Protein AF-A0A0Q8DXQ4-F1 (afdb_monomer)

Solvent-accessible surface area (backbone atoms only — not comparable to full-atom values): 4849 Å² total; per-residue (Å²): 133,63,78,89,76,63,84,53,90,90,59,75,83,81,50,74,66,56,56,68,76,60,60,72,80,81,72,76,76,81,81,90,75,92,78,91,71,60,66,70,63,52,50,59,40,47,72,71,42,83,61,30,70,56,53,53,51,51,52,53,49,50,54,50,53,60,60,53,61,76,72,107

Secondary structure (DSSP, 8-state):
--GGG---TTSPPPPHHHHHHTPPP--PPPP-------HHHHHHHHHT-TTHHHHHHHHHHHHHHHHHHTT-

Structure (mmCIF, N/CA/C/O backbone):
data_AF-A0A0Q8DXQ4-F1
#
_entry.id   AF-A0A0Q8DXQ4-F1
#
loop_
_atom_site.group_PDB
_atom_site.id
_atom_site.type_symbol
_atom_site.label_atom_id
_atom_site.label_alt_id
_atom_site.label_comp_id
_atom_site.label_asym_id
_atom_site.label_entity_id
_atom_site.label_seq_id
_atom_site.pdbx_PDB_ins_code
_atom_site.Cartn_x
_atom_site.Cartn_y
_atom_site.Cartn_z
_atom_site.occupancy
_atom_site.B_iso_or_equiv
_atom_site.auth_seq_id
_atom_site.auth_comp_id
_atom_site.auth_asym_id
_atom_site.auth_atom_id
_atom_site.pdbx_PDB_model_num
ATOM 1 N N . MET A 1 1 ? 12.737 -33.367 -18.631 1.00 74.44 1 MET A N 1
ATOM 2 C CA . MET A 1 1 ? 13.000 -32.970 -20.028 1.00 74.44 1 MET A CA 1
ATOM 3 C C . MET A 1 1 ? 14.223 -32.084 -19.997 1.00 74.44 1 MET A C 1
ATOM 5 O O . MET A 1 1 ? 14.303 -31.295 -19.062 1.00 74.44 1 MET A O 1
ATOM 9 N N . PRO A 1 2 ? 15.191 -32.291 -20.891 1.00 90.81 2 PRO A N 1
ATOM 10 C CA . PRO A 1 2 ? 16.371 -31.446 -20.957 1.00 90.81 2 PRO A CA 1
ATOM 11 C C . PRO A 1 2 ? 16.032 -30.159 -21.736 1.00 90.81 2 PRO A C 1
ATOM 13 O O . PRO A 1 2 ? 15.104 -30.169 -22.550 1.00 90.81 2 PRO A O 1
ATOM 16 N N . ASP A 1 3 ? 16.722 -29.055 -21.451 1.00 83.62 3 ASP A N 1
ATOM 17 C CA . ASP A 1 3 ? 16.394 -27.728 -21.998 1.00 83.62 3 ASP A CA 1
ATOM 18 C C . ASP A 1 3 ? 16.453 -27.700 -23.535 1.00 83.62 3 ASP A C 1
ATOM 20 O O . ASP A 1 3 ? 15.707 -26.965 -24.178 1.00 83.62 3 ASP A O 1
ATOM 24 N N . GLU A 1 4 ? 17.266 -28.566 -24.148 1.00 88.69 4 GLU A N 1
ATOM 25 C CA . GLU A 1 4 ? 17.392 -28.681 -25.606 1.00 88.69 4 GLU A CA 1
ATOM 26 C C . GLU A 1 4 ? 16.130 -29.240 -26.284 1.00 88.69 4 GLU A C 1
ATOM 28 O O . GLU A 1 4 ? 16.002 -29.168 -27.504 1.00 88.69 4 GLU A O 1
ATOM 33 N N . ALA A 1 5 ? 15.200 -29.807 -25.511 1.00 92.44 5 ALA A N 1
ATOM 34 C CA . ALA A 1 5 ? 13.922 -30.307 -26.010 1.00 92.44 5 ALA A CA 1
ATOM 35 C C . ALA A 1 5 ? 12.800 -29.249 -25.987 1.00 92.44 5 ALA A C 1
ATOM 37 O O . ALA A 1 5 ? 11.659 -29.582 -26.311 1.00 92.44 5 ALA A O 1
ATOM 38 N N . ILE A 1 6 ? 13.087 -28.006 -25.577 1.00 90.31 6 ILE A N 1
ATOM 39 C CA . ILE A 1 6 ? 12.107 -26.914 -25.549 1.00 90.31 6 ILE A CA 1
ATOM 40 C C . ILE A 1 6 ? 12.008 -26.283 -26.947 1.00 90.31 6 ILE A C 1
ATOM 42 O O . ILE A 1 6 ? 12.993 -25.780 -27.485 1.00 90.31 6 ILE A O 1
ATOM 46 N N . ASP A 1 7 ? 10.809 -26.306 -27.530 1.00 89.56 7 ASP A N 1
ATOM 47 C CA . ASP A 1 7 ? 10.494 -25.604 -28.778 1.00 89.56 7 ASP A CA 1
ATOM 48 C C . ASP A 1 7 ? 10.150 -24.136 -28.482 1.00 89.56 7 ASP A C 1
ATOM 50 O O . ASP A 1 7 ? 9.308 -23.853 -27.634 1.00 89.56 7 ASP A O 1
ATOM 54 N N . TYR A 1 8 ? 10.814 -23.215 -29.181 1.00 88.81 8 TYR A N 1
ATOM 55 C CA . TYR A 1 8 ? 10.628 -21.763 -29.064 1.00 88.81 8 TYR A CA 1
ATOM 56 C C . TYR A 1 8 ? 10.066 -21.138 -30.352 1.00 88.81 8 TYR A C 1
ATOM 58 O O . TYR A 1 8 ? 10.122 -19.920 -30.528 1.00 88.81 8 TYR A O 1
ATOM 66 N N . SER A 1 9 ? 9.579 -21.949 -31.297 1.00 88.81 9 SER A N 1
ATOM 67 C CA . SER A 1 9 ? 9.115 -21.485 -32.611 1.00 88.81 9 SER A CA 1
ATOM 68 C C . SER A 1 9 ? 7.951 -20.482 -32.549 1.00 88.81 9 SER A C 1
ATOM 70 O O . SER A 1 9 ? 7.803 -19.658 -33.454 1.00 88.81 9 SER A O 1
ATOM 72 N N . ASP A 1 10 ? 7.166 -20.502 -31.474 1.00 91.38 10 ASP A N 1
ATOM 73 C CA . ASP A 1 10 ? 6.032 -19.616 -31.204 1.00 91.38 10 ASP A CA 1
ATOM 74 C C . ASP A 1 10 ? 6.397 -18.356 -30.395 1.00 91.38 10 ASP A C 1
ATOM 76 O O . ASP A 1 10 ? 5.617 -17.400 -30.355 1.00 91.38 10 ASP A O 1
ATOM 80 N N . ILE A 1 11 ? 7.583 -18.316 -29.780 1.00 90.00 11 ILE A N 1
ATOM 81 C CA . ILE A 1 11 ? 8.028 -17.223 -28.906 1.00 90.00 11 ILE A CA 1
ATOM 82 C C . ILE A 1 11 ? 9.375 -16.690 -29.417 1.00 90.00 11 ILE A C 1
ATOM 84 O O . ILE A 1 11 ? 10.441 -17.094 -28.942 1.00 90.00 11 ILE A O 1
ATOM 88 N N . PRO A 1 12 ? 9.364 -15.754 -30.386 1.00 83.81 12 PRO A N 1
ATOM 89 C CA . PRO A 1 12 ? 10.593 -15.187 -30.918 1.00 83.81 12 PRO A CA 1
ATOM 90 C C . PRO A 1 12 ? 11.372 -14.440 -29.829 1.00 83.81 12 PRO A C 1
ATOM 92 O O . PRO A 1 12 ? 10.803 -13.751 -28.978 1.00 83.81 12 PRO A O 1
ATOM 95 N N . ALA A 1 13 ? 12.700 -14.536 -29.886 1.00 85.44 13 ALA A N 1
ATOM 96 C CA . ALA A 1 13 ? 13.571 -13.859 -28.937 1.00 85.44 13 ALA A CA 1
ATOM 97 C C . ALA A 1 13 ? 13.389 -12.333 -29.010 1.00 85.44 13 ALA A C 1
ATOM 99 O O . ALA A 1 13 ? 13.469 -11.718 -30.078 1.00 85.44 13 ALA A O 1
ATOM 100 N N . LEU A 1 14 ? 13.175 -11.709 -27.852 1.00 88.88 14 LEU A N 1
ATOM 101 C CA . LEU A 1 14 ? 13.046 -10.259 -27.749 1.00 88.88 14 LEU A CA 1
ATOM 102 C C . LEU A 1 14 ? 14.392 -9.585 -28.027 1.00 88.88 14 LEU A C 1
ATOM 104 O O . LEU A 1 14 ? 15.423 -9.953 -27.461 1.00 88.88 14 LEU A O 1
ATOM 108 N N . SER A 1 15 ? 14.381 -8.570 -28.892 1.00 89.06 15 SER A N 1
ATOM 109 C CA . SER A 1 15 ? 15.602 -7.866 -29.283 1.00 89.06 15 SER A CA 1
ATOM 110 C C . SER A 1 15 ? 16.171 -7.021 -28.132 1.00 89.06 15 SER A C 1
ATOM 112 O O . SER A 1 15 ? 15.425 -6.550 -27.267 1.00 89.06 15 SER A O 1
ATOM 114 N N . PRO A 1 16 ? 17.483 -6.722 -28.131 1.00 85.88 16 PRO A N 1
ATOM 115 C CA . PRO A 1 16 ? 18.058 -5.769 -2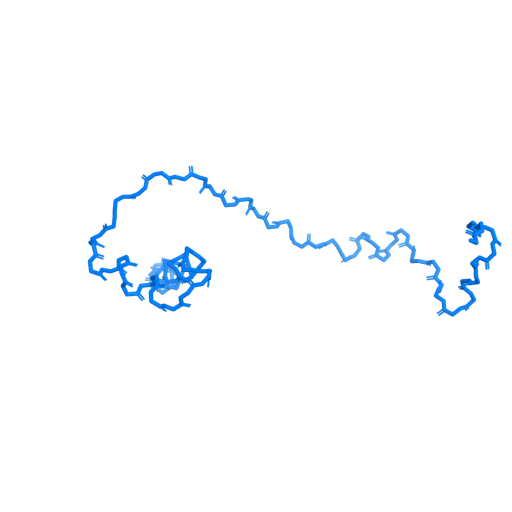7.179 1.00 85.88 16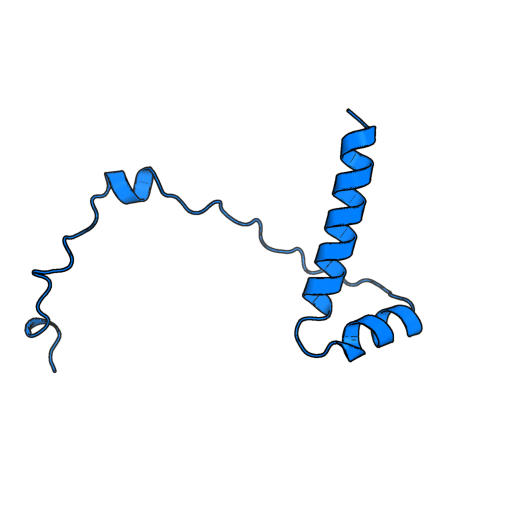 PRO A CA 1
ATOM 116 C C . PRO A 1 16 ? 17.364 -4.396 -27.214 1.00 85.88 16 PRO A C 1
ATOM 118 O O . PRO A 1 16 ? 17.206 -3.748 -26.180 1.00 85.88 16 PRO A O 1
ATOM 121 N N . ALA A 1 17 ? 16.899 -3.972 -28.395 1.00 87.44 17 ALA A N 1
ATOM 122 C CA . ALA A 1 17 ? 16.154 -2.729 -28.577 1.00 87.44 17 ALA A CA 1
ATOM 123 C C . ALA A 1 17 ? 14.781 -2.758 -27.884 1.00 87.44 17 ALA A C 1
ATOM 125 O O . ALA A 1 17 ? 14.383 -1.757 -27.290 1.00 87.44 17 ALA A O 1
ATOM 126 N N . PHE A 1 18 ? 14.087 -3.903 -27.894 1.00 87.25 18 PHE A N 1
ATOM 127 C CA . PHE A 1 18 ? 12.832 -4.082 -27.161 1.00 87.25 18 PHE A CA 1
ATOM 128 C C . PHE A 1 18 ? 13.032 -3.834 -25.660 1.00 87.25 18 PHE A C 1
ATOM 130 O O . PHE A 1 18 ? 12.312 -3.030 -25.068 1.00 87.25 18 PHE A O 1
ATOM 137 N N . TRP A 1 19 ? 14.059 -4.445 -25.064 1.00 83.50 19 TRP A N 1
ATOM 138 C CA . TRP A 1 19 ? 14.381 -4.271 -23.644 1.00 83.50 19 TRP A CA 1
ATOM 139 C C . TRP A 1 19 ? 14.853 -2.856 -23.296 1.00 83.50 19 TRP A C 1
ATOM 141 O O . TRP A 1 19 ? 14.554 -2.352 -22.214 1.00 83.50 19 TRP A O 1
ATOM 151 N N . ALA A 1 20 ? 15.573 -2.195 -24.206 1.00 82.19 20 ALA A N 1
ATOM 152 C CA . ALA A 1 20 ? 15.990 -0.808 -24.025 1.00 82.19 20 ALA A CA 1
ATOM 153 C C . ALA A 1 20 ? 14.793 0.158 -24.008 1.00 82.19 20 ALA A C 1
ATOM 155 O O . ALA A 1 20 ? 14.767 1.074 -23.187 1.00 82.19 20 ALA A O 1
ATOM 156 N N . ALA A 1 21 ? 13.799 -0.073 -24.872 1.00 83.94 21 ALA A N 1
ATOM 157 C CA . ALA A 1 21 ? 12.590 0.743 -24.961 1.00 83.94 21 ALA A CA 1
ATOM 158 C C . ALA A 1 21 ? 11.589 0.4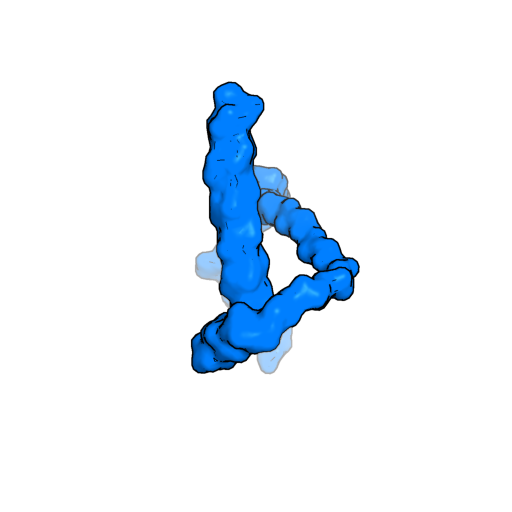83 -23.819 1.00 83.94 21 ALA A C 1
ATOM 160 O O . ALA A 1 21 ? 10.843 1.383 -23.447 1.00 83.94 21 ALA A O 1
ATOM 161 N N . HIS A 1 22 ? 11.591 -0.720 -23.237 1.00 82.50 22 HIS A N 1
ATOM 162 C CA . HIS A 1 22 ? 10.609 -1.149 -22.233 1.00 82.50 22 HIS A CA 1
ATOM 163 C C . HIS A 1 22 ? 11.235 -1.373 -20.859 1.00 82.50 22 HIS A C 1
ATOM 165 O O . HIS A 1 22 ? 10.892 -2.326 -20.155 1.00 82.50 22 HIS A O 1
ATOM 171 N N . ARG A 1 23 ? 12.154 -0.492 -20.444 1.00 73.12 23 ARG A N 1
ATOM 172 C CA . ARG A 1 23 ? 12.665 -0.548 -19.074 1.00 73.12 23 ARG A CA 1
ATOM 173 C C . ARG A 1 23 ? 11.504 -0.326 -18.104 1.00 73.12 23 ARG A C 1
ATOM 175 O O . ARG A 1 23 ? 10.900 0.748 -18.150 1.00 73.12 23 ARG A O 1
ATOM 182 N N . PRO A 1 24 ? 11.196 -1.288 -17.215 1.00 71.12 24 PRO A N 1
ATOM 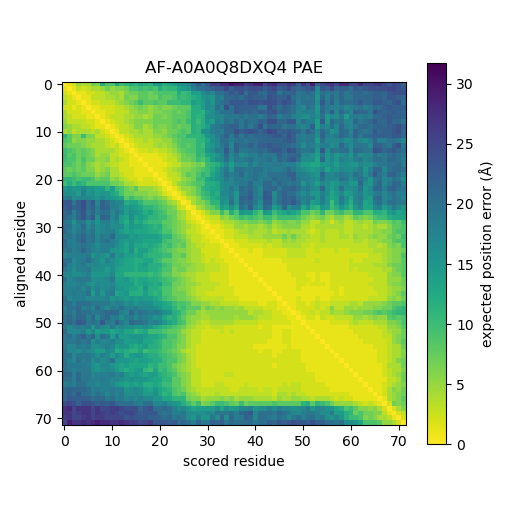183 C CA . PRO A 1 24 ? 10.223 -1.038 -16.169 1.00 71.12 24 PRO A CA 1
ATOM 184 C C . PRO A 1 24 ? 10.697 0.184 -15.387 1.00 71.12 24 PRO A C 1
ATOM 186 O O . PRO A 1 24 ? 11.882 0.288 -15.050 1.00 71.12 24 PRO A O 1
ATOM 189 N N . ALA A 1 25 ? 9.785 1.128 -15.143 1.00 71.94 25 ALA A N 1
ATOM 190 C CA . ALA A 1 25 ? 10.074 2.252 -14.271 1.00 71.94 25 ALA A CA 1
ATOM 191 C C . ALA A 1 25 ? 10.647 1.676 -12.975 1.00 71.94 25 ALA A C 1
ATOM 193 O O . ALA A 1 25 ? 10.019 0.826 -12.337 1.00 71.94 25 ALA A O 1
ATOM 194 N N . ARG A 1 26 ? 11.875 2.073 -12.631 1.00 60.94 26 ARG A N 1
ATOM 195 C CA . ARG A 1 26 ? 12.504 1.620 -11.397 1.00 60.94 26 ARG A CA 1
ATOM 196 C C . ARG A 1 26 ? 11.647 2.169 -10.266 1.00 60.94 26 ARG A C 1
ATOM 198 O O . ARG A 1 26 ? 11.683 3.363 -9.991 1.00 60.94 26 ARG A O 1
ATOM 205 N N . ALA A 1 27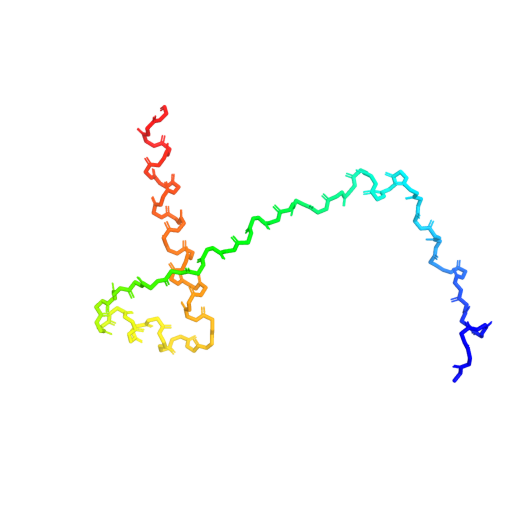 ? 10.822 1.314 -9.669 1.00 69.62 27 ALA A N 1
ATOM 206 C CA . ALA A 1 27 ? 10.121 1.677 -8.457 1.00 69.62 27 ALA A CA 1
ATOM 207 C C . ALA A 1 27 ? 11.203 1.939 -7.412 1.00 69.62 27 ALA A C 1
ATOM 209 O O . ALA A 1 27 ? 11.963 1.031 -7.065 1.00 69.62 27 ALA A O 1
ATOM 210 N N . GLU A 1 28 ? 11.320 3.189 -6.971 1.00 77.19 28 GLU A N 1
ATOM 211 C CA . GLU A 1 28 ? 12.162 3.511 -5.827 1.00 77.19 28 GLU A CA 1
ATOM 212 C C . GLU A 1 28 ? 11.742 2.598 -4.664 1.00 77.19 28 GLU A C 1
ATOM 214 O O . GLU A 1 28 ? 10.537 2.464 -4.394 1.00 77.19 28 GLU A O 1
ATOM 219 N N . PRO A 1 29 ? 12.693 1.903 -4.015 1.00 81.25 29 PRO A N 1
ATOM 220 C CA . PRO A 1 29 ? 12.360 1.001 -2.930 1.00 81.25 29 PRO A CA 1
ATOM 221 C C . PRO A 1 29 ? 11.673 1.783 -1.809 1.00 81.25 29 PRO A C 1
ATOM 223 O O . PRO A 1 29 ? 12.042 2.916 -1.492 1.00 81.25 29 PRO A O 1
ATOM 226 N N . LYS A 1 30 ? 10.658 1.172 -1.191 1.00 86.38 30 LYS A N 1
ATOM 227 C CA . LYS A 1 30 ? 9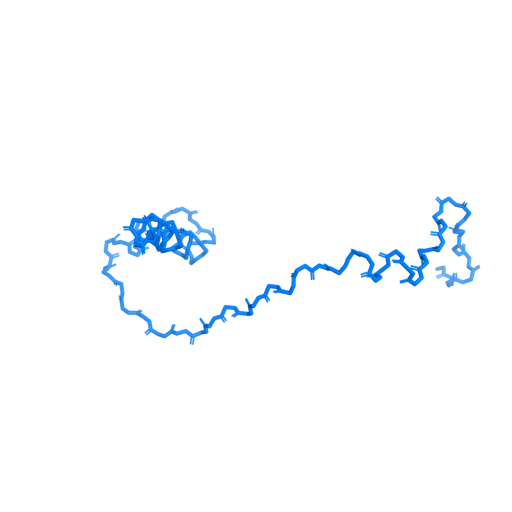.992 1.770 -0.030 1.00 86.38 30 LYS A CA 1
ATOM 228 C C . LYS A 1 30 ? 11.021 1.955 1.086 1.00 86.38 30 LYS A C 1
ATOM 230 O O . LYS A 1 30 ? 11.737 1.015 1.425 1.00 86.38 30 LYS A O 1
ATOM 235 N N . ALA A 1 31 ? 11.066 3.145 1.677 1.00 90.38 31 ALA A N 1
ATOM 236 C CA . ALA A 1 31 ? 11.883 3.383 2.858 1.00 90.38 31 ALA A CA 1
ATOM 237 C C . ALA A 1 31 ? 11.290 2.629 4.057 1.00 90.38 31 ALA A C 1
ATOM 239 O O . ALA A 1 31 ? 10.100 2.759 4.354 1.00 90.38 31 ALA A O 1
ATOM 240 N N . GLN A 1 32 ? 12.115 1.848 4.754 1.00 91.62 32 GLN A N 1
ATOM 241 C CA . GLN A 1 32 ? 11.721 1.225 6.012 1.00 91.62 32 GLN A CA 1
ATOM 242 C C . GLN A 1 32 ? 11.842 2.257 7.133 1.00 91.62 32 GLN A C 1
ATOM 244 O O . GLN A 1 32 ? 12.938 2.712 7.455 1.00 91.62 32 GLN A O 1
ATOM 249 N N . VAL A 1 33 ? 10.710 2.626 7.727 1.00 92.62 33 VAL A N 1
ATOM 250 C CA . VAL A 1 33 ? 10.641 3.604 8.818 1.00 92.62 33 VAL A CA 1
ATOM 251 C C . VAL A 1 33 ? 9.826 3.050 9.980 1.00 92.62 33 VAL A C 1
ATOM 253 O O . VAL A 1 33 ? 8.906 2.256 9.783 1.00 92.62 33 VAL A O 1
ATOM 256 N N . THR A 1 34 ? 10.140 3.496 11.194 1.00 93.88 34 THR A N 1
ATOM 257 C CA . THR A 1 34 ? 9.331 3.218 12.386 1.00 93.88 34 THR A CA 1
ATOM 258 C C . THR A 1 34 ? 8.392 4.395 12.625 1.00 93.88 34 THR A C 1
ATOM 260 O O . THR A 1 34 ? 8.848 5.495 12.928 1.00 93.88 34 THR A O 1
ATOM 263 N N . LEU A 1 35 ? 7.084 4.167 12.500 1.00 93.50 35 LEU A N 1
ATOM 264 C CA . LEU A 1 35 ? 6.036 5.169 12.711 1.00 93.50 35 LEU A CA 1
ATOM 265 C C . LEU A 1 35 ? 5.084 4.703 13.816 1.00 93.50 35 LEU A C 1
ATOM 267 O O . LEU A 1 35 ? 4.739 3.524 13.889 1.00 93.50 35 LEU A O 1
ATOM 271 N N . ARG A 1 36 ? 4.640 5.635 14.663 1.00 96.19 36 ARG A N 1
ATOM 272 C CA . ARG A 1 36 ? 3.554 5.396 15.620 1.00 96.19 36 ARG A CA 1
ATOM 273 C C . ARG A 1 36 ? 2.228 5.774 14.969 1.00 96.19 36 ARG A C 1
ATOM 275 O O . ARG A 1 36 ? 2.119 6.854 14.400 1.00 96.19 36 ARG A O 1
ATOM 282 N N . ILE A 1 37 ? 1.258 4.874 15.055 1.00 96.06 37 ILE A N 1
ATOM 283 C CA . ILE A 1 37 ? -0.103 5.047 14.545 1.00 96.06 37 ILE A CA 1
ATOM 284 C C . ILE A 1 37 ? -1.039 4.792 15.721 1.00 96.06 37 ILE A C 1
ATOM 286 O O . ILE A 1 37 ? -0.777 3.881 16.516 1.00 96.06 37 ILE A O 1
ATOM 290 N N . ASP A 1 38 ? -2.099 5.586 15.827 1.00 98.12 38 ASP A N 1
ATOM 291 C CA . ASP A 1 38 ? -3.132 5.368 16.832 1.00 98.12 38 ASP A CA 1
ATOM 292 C C . ASP A 1 38 ? -3.757 3.978 16.680 1.00 98.12 38 ASP A C 1
ATOM 294 O O . ASP A 1 38 ? -3.836 3.399 15.589 1.00 98.12 38 ASP A O 1
ATOM 298 N N . ARG A 1 39 ? -4.132 3.392 17.818 1.00 97.88 39 ARG A N 1
ATOM 299 C CA . ARG A 1 39 ? -4.517 1.980 17.882 1.00 97.88 39 ARG A CA 1
ATOM 300 C C . ARG A 1 39 ? -5.778 1.689 17.073 1.00 97.88 39 ARG A C 1
ATOM 302 O O . ARG A 1 39 ? -5.805 0.706 16.346 1.00 97.88 39 ARG A O 1
ATOM 309 N N . ASP A 1 40 ? -6.783 2.543 17.189 1.00 98.19 40 ASP A N 1
ATOM 310 C CA . ASP A 1 40 ? -8.051 2.451 16.464 1.00 98.19 40 ASP A CA 1
ATOM 311 C C . ASP A 1 40 ? -7.855 2.518 14.943 1.00 98.19 40 ASP A C 1
ATOM 313 O O . ASP A 1 40 ? -8.411 1.703 14.207 1.00 98.19 40 ASP A O 1
ATOM 317 N N . VAL A 1 41 ? -6.990 3.416 14.470 1.00 97.56 41 VAL A N 1
ATOM 318 C CA . VAL A 1 41 ? -6.631 3.523 13.051 1.00 97.56 41 VAL A CA 1
ATOM 319 C C . VAL A 1 41 ? -5.923 2.253 12.580 1.00 97.56 41 VAL A C 1
ATOM 321 O O . VAL A 1 41 ? -6.252 1.707 11.526 1.00 97.56 41 VAL A O 1
ATOM 324 N N . LEU A 1 42 ? -4.957 1.750 13.353 1.00 97.12 42 LEU A N 1
ATOM 325 C CA . LEU A 1 42 ? -4.252 0.518 13.003 1.00 97.12 42 LEU A CA 1
ATOM 326 C C . LEU A 1 42 ? -5.201 -0.688 12.956 1.00 97.12 42 LEU A C 1
ATOM 328 O O . LEU A 1 42 ? -5.092 -1.508 12.041 1.00 97.12 42 LEU A O 1
ATOM 332 N N . ASP A 1 43 ? -6.111 -0.791 13.922 1.00 97.94 43 ASP A N 1
ATOM 333 C CA . ASP A 1 43 ? -7.087 -1.875 14.012 1.00 97.94 43 ASP A CA 1
ATOM 334 C C . ASP A 1 43 ? -8.064 -1.831 12.821 1.00 97.94 43 ASP A C 1
ATOM 336 O O . ASP A 1 43 ? -8.276 -2.865 12.187 1.00 97.94 43 ASP A O 1
ATOM 340 N N . TYR A 1 44 ? -8.526 -0.643 12.404 1.00 97.75 44 TYR A N 1
ATOM 341 C CA . TYR A 1 44 ? -9.328 -0.463 11.183 1.00 97.75 44 TYR A CA 1
ATOM 342 C C . TYR A 1 44 ? -8.637 -1.032 9.932 1.00 97.75 44 TYR A C 1
ATOM 344 O O . TYR A 1 44 ? -9.231 -1.789 9.164 1.00 97.75 44 TYR A O 1
ATOM 352 N N . PHE A 1 45 ? -7.356 -0.714 9.713 1.00 97.56 45 PHE A N 1
ATOM 353 C CA . PHE A 1 45 ? -6.648 -1.218 8.530 1.00 97.56 45 PHE A CA 1
ATOM 354 C C . PHE A 1 45 ? -6.382 -2.726 8.597 1.00 97.56 45 PHE A C 1
ATOM 356 O O . PHE A 1 45 ? -6.389 -3.388 7.548 1.00 97.56 45 PHE A O 1
ATOM 363 N N . LYS A 1 46 ? -6.125 -3.259 9.799 1.00 97.19 46 LYS A N 1
ATOM 364 C CA . LYS A 1 46 ? -5.892 -4.690 10.037 1.00 97.19 46 LYS A CA 1
ATOM 365 C C . LYS A 1 46 ? -7.141 -5.538 9.822 1.00 97.19 46 LYS A C 1
ATOM 367 O O . LYS A 1 46 ? -6.990 -6.662 9.349 1.00 97.19 46 LYS A O 1
ATOM 372 N N . ASP A 1 47 ? -8.327 -5.013 10.117 1.00 96.88 47 ASP A N 1
ATOM 373 C CA . ASP A 1 47 ? -9.601 -5.717 9.914 1.00 96.88 47 ASP A CA 1
ATOM 374 C C . ASP A 1 47 ? -9.806 -6.124 8.443 1.00 96.88 47 ASP A C 1
ATOM 376 O O . ASP A 1 47 ? -10.236 -7.232 8.136 1.00 96.88 47 ASP A O 1
ATOM 380 N N . GLY A 1 48 ? -9.320 -5.301 7.505 1.00 90.69 48 GLY A N 1
ATOM 381 C CA . GLY A 1 48 ? -9.273 -5.628 6.072 1.00 90.69 48 GLY A CA 1
ATOM 382 C C . GLY A 1 48 ? -8.265 -6.724 5.673 1.00 90.69 48 GLY A C 1
ATOM 383 O O . GLY A 1 48 ? -7.987 -6.900 4.485 1.00 90.69 48 GLY A O 1
ATOM 384 N N . GLY A 1 49 ? -7.640 -7.411 6.631 1.00 94.50 49 GLY A N 1
ATOM 385 C CA . GLY A 1 49 ? -6.755 -8.552 6.410 1.00 94.50 49 GLY A CA 1
ATOM 386 C C . GLY A 1 49 ? -5.380 -8.205 5.833 1.00 94.50 49 GLY A C 1
ATOM 387 O O . GLY A 1 49 ? -4.843 -7.105 6.016 1.00 94.50 49 GLY A O 1
ATOM 388 N N . ALA A 1 50 ? -4.783 -9.170 5.127 1.00 95.06 50 ALA A N 1
ATOM 389 C CA . ALA A 1 50 ? -3.458 -9.031 4.526 1.00 95.06 50 ALA A CA 1
ATOM 390 C C . ALA A 1 50 ? -3.349 -7.766 3.648 1.00 95.06 50 ALA A C 1
ATOM 392 O O . ALA A 1 50 ? -4.312 -7.317 3.024 1.00 95.06 50 ALA A O 1
ATOM 393 N N . GLY A 1 51 ? -2.161 -7.157 3.628 1.00 94.31 51 GLY A N 1
ATOM 394 C CA . GLY A 1 51 ? -1.910 -5.932 2.860 1.00 94.31 51 GLY A CA 1
ATOM 395 C C . GLY A 1 51 ? -2.312 -4.626 3.556 1.00 94.31 51 GLY A C 1
ATOM 396 O O . GLY A 1 51 ? -2.258 -3.572 2.926 1.00 94.31 51 GLY A O 1
ATOM 397 N N . TYR A 1 52 ? -2.653 -4.651 4.850 1.00 96.69 52 TYR A N 1
ATOM 398 C CA . TYR A 1 52 ? -3.009 -3.440 5.604 1.00 96.69 52 TYR A CA 1
ATOM 399 C C . TYR A 1 52 ? -1.931 -2.344 5.550 1.00 96.69 52 TYR A C 1
ATOM 401 O O . TYR A 1 52 ? -2.257 -1.172 5.395 1.00 96.69 52 TYR A O 1
ATOM 409 N N . GLN A 1 53 ? -0.645 -2.710 5.584 1.00 94.31 53 GLN A N 1
ATOM 410 C CA . GLN A 1 53 ? 0.458 -1.747 5.456 1.00 94.31 53 GLN A CA 1
ATOM 411 C C . GLN A 1 53 ? 0.486 -1.076 4.076 1.00 94.31 53 GLN A C 1
ATOM 413 O O . GLN A 1 53 ? 0.788 0.111 3.968 1.00 94.31 53 GLN A O 1
ATOM 418 N N . THR A 1 54 ? 0.144 -1.816 3.017 1.00 94.69 54 THR A N 1
ATOM 419 C CA . THR A 1 54 ? 0.021 -1.258 1.664 1.00 94.69 54 THR A CA 1
ATOM 420 C C . THR A 1 54 ? -1.121 -0.252 1.605 1.00 94.69 54 THR A C 1
ATOM 422 O O . THR A 1 54 ? -0.902 0.863 1.145 1.00 94.69 54 THR A O 1
ATOM 425 N N . ARG A 1 55 ? -2.285 -0.583 2.182 1.00 95.94 55 ARG A N 1
ATOM 426 C CA . ARG A 1 55 ? -3.430 0.340 2.262 1.00 95.94 55 ARG A CA 1
ATOM 427 C C . ARG A 1 55 ? -3.096 1.620 3.034 1.00 95.94 55 ARG A C 1
ATOM 429 O O . ARG A 1 55 ? -3.437 2.704 2.572 1.00 95.94 55 ARG A O 1
ATOM 436 N N . ILE A 1 56 ? -2.377 1.516 4.156 1.00 96.50 56 ILE A N 1
ATOM 437 C CA . ILE A 1 56 ? -1.875 2.688 4.898 1.00 96.50 56 ILE A CA 1
ATOM 438 C C . ILE A 1 56 ? -1.007 3.562 3.983 1.00 96.50 56 ILE A C 1
ATOM 440 O O . ILE A 1 56 ? -1.212 4.771 3.890 1.00 96.50 56 ILE A O 1
ATOM 444 N N . ASN A 1 57 ? -0.057 2.954 3.271 1.00 95.19 57 ASN A N 1
ATOM 445 C CA . ASN A 1 57 ? 0.822 3.680 2.361 1.00 95.19 57 ASN A CA 1
ATOM 446 C C . ASN A 1 57 ? 0.058 4.365 1.209 1.00 95.19 57 ASN A C 1
ATOM 448 O O . ASN A 1 57 ? 0.417 5.473 0.814 1.00 95.19 57 ASN A O 1
ATOM 452 N N . ASP A 1 58 ? -0.989 3.737 0.676 1.00 95.38 58 ASP A N 1
ATOM 453 C CA . ASP A 1 58 ? -1.792 4.298 -0.417 1.00 95.38 58 ASP A CA 1
ATOM 454 C C . ASP A 1 58 ? -2.618 5.511 0.036 1.00 95.38 58 ASP A C 1
ATOM 456 O O . ASP A 1 58 ? -2.722 6.501 -0.695 1.00 95.38 58 ASP A O 1
ATOM 460 N N . VAL A 1 59 ? -3.124 5.489 1.273 1.00 96.00 59 VAL A N 1
ATOM 461 C CA . VAL A 1 59 ? -3.778 6.652 1.893 1.00 96.00 59 VAL A CA 1
ATOM 462 C C . VAL A 1 59 ? -2.787 7.803 2.066 1.00 96.00 59 VAL A C 1
ATOM 464 O O . VAL A 1 59 ? -3.080 8.925 1.651 1.00 96.00 59 VAL A O 1
ATOM 467 N N . LEU A 1 60 ? -1.585 7.535 2.588 1.00 95.00 60 LEU A N 1
ATOM 468 C CA . LEU A 1 60 ? -0.536 8.555 2.719 1.00 95.00 60 LEU A CA 1
ATOM 469 C C . LEU A 1 60 ? -0.143 9.147 1.356 1.00 95.00 60 LEU A C 1
ATOM 471 O O . LEU A 1 60 ? 0.001 10.362 1.225 1.00 95.00 60 LEU A O 1
ATOM 475 N N . ARG A 1 61 ? -0.022 8.310 0.318 1.00 94.31 61 ARG A N 1
ATOM 476 C CA . ARG A 1 61 ? 0.257 8.766 -1.052 1.00 94.31 61 ARG A CA 1
ATOM 477 C C . ARG A 1 61 ? -0.852 9.670 -1.582 1.00 94.31 61 ARG A C 1
ATOM 479 O O . ARG A 1 61 ? -0.550 10.702 -2.176 1.00 94.31 61 ARG A O 1
ATOM 486 N N . SER A 1 62 ? -2.108 9.291 -1.364 1.00 94.69 62 SER A N 1
ATOM 487 C CA . SER A 1 62 ? -3.273 10.065 -1.803 1.00 94.69 62 SER A CA 1
ATOM 488 C C . SER A 1 62 ? -3.315 11.432 -1.118 1.00 94.69 62 SER A C 1
ATOM 490 O O . SER A 1 62 ? -3.510 12.448 -1.783 1.00 94.69 62 SER A O 1
ATOM 492 N N . PHE A 1 63 ? -3.026 11.473 0.186 1.00 95.75 63 PHE A N 1
ATOM 493 C CA . PHE A 1 63 ? -2.886 12.718 0.936 1.00 95.75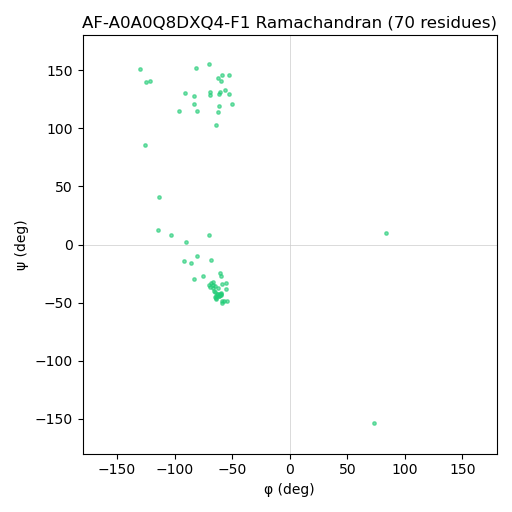 63 PHE A CA 1
ATOM 494 C C . PHE A 1 63 ? -1.785 13.612 0.347 1.00 95.75 63 PHE A C 1
ATOM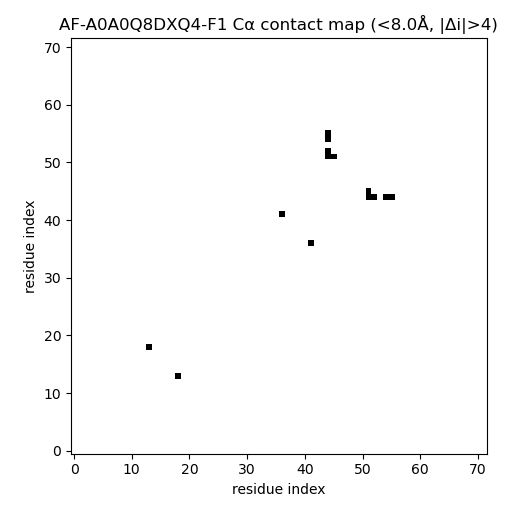 496 O O . PHE A 1 63 ? -2.039 14.775 0.041 1.00 95.75 63 PHE A O 1
ATOM 503 N N . VAL A 1 64 ? -0.581 13.077 0.112 1.00 95.06 64 VAL A N 1
ATOM 504 C CA . VAL A 1 64 ? 0.528 13.842 -0.485 1.00 95.06 64 VAL A CA 1
ATOM 505 C C . VAL A 1 64 ? 0.169 14.365 -1.879 1.00 95.06 64 VAL A C 1
ATOM 507 O O . VAL A 1 64 ? 0.446 15.526 -2.179 1.00 95.06 64 VAL A O 1
ATOM 510 N N . ALA A 1 65 ? -0.459 13.546 -2.727 1.00 93.12 65 ALA A N 1
ATOM 511 C CA . ALA A 1 65 ? -0.854 13.940 -4.079 1.00 93.12 65 ALA A CA 1
ATOM 512 C C . ALA A 1 65 ? -1.853 15.109 -4.066 1.00 93.12 65 ALA A C 1
ATOM 514 O O . ALA A 1 65 ? -1.658 16.086 -4.792 1.00 93.12 65 ALA A O 1
ATOM 515 N N . ALA A 1 66 ? -2.860 15.052 -3.190 1.00 94.00 66 ALA A N 1
ATOM 516 C CA . ALA A 1 66 ? -3.833 16.129 -3.026 1.00 94.00 66 ALA A CA 1
ATOM 517 C C . ALA A 1 66 ? -3.162 17.456 -2.621 1.00 94.00 66 ALA A C 1
ATOM 519 O O . ALA A 1 66 ? -3.433 18.491 -3.218 1.00 94.00 66 ALA A O 1
ATOM 520 N N . HIS A 1 67 ? -2.209 17.419 -1.685 1.00 92.81 67 HIS A N 1
ATOM 521 C CA . HIS A 1 67 ? -1.564 18.628 -1.148 1.00 92.81 67 HIS A CA 1
ATOM 522 C C . HIS A 1 67 ? -0.372 19.130 -1.974 1.00 92.81 67 HIS A C 1
ATOM 524 O O . HIS A 1 67 ? 0.083 20.257 -1.799 1.00 92.81 67 HIS A O 1
ATOM 530 N N . THR A 1 68 ? 0.168 18.304 -2.870 1.00 87.44 68 THR A N 1
ATOM 531 C CA . THR A 1 68 ? 1.216 18.733 -3.811 1.00 87.44 68 THR A CA 1
ATOM 532 C C . THR A 1 68 ? 0.609 19.423 -5.031 1.00 87.44 68 THR A C 1
ATOM 534 O O . THR A 1 68 ? 1.238 20.313 -5.599 1.00 87.44 68 THR A O 1
ATOM 537 N N . SER A 1 69 ? -0.614 19.042 -5.410 1.00 65.75 69 SER A N 1
ATOM 538 C CA . SER A 1 69 ? -1.367 19.672 -6.503 1.00 65.75 69 SER A CA 1
ATOM 539 C C . SER A 1 69 ? -1.762 21.115 -6.172 1.00 65.75 69 SER A C 1
ATOM 541 O O . SER A 1 69 ? -1.763 21.956 -7.057 1.00 65.75 69 SER A O 1
A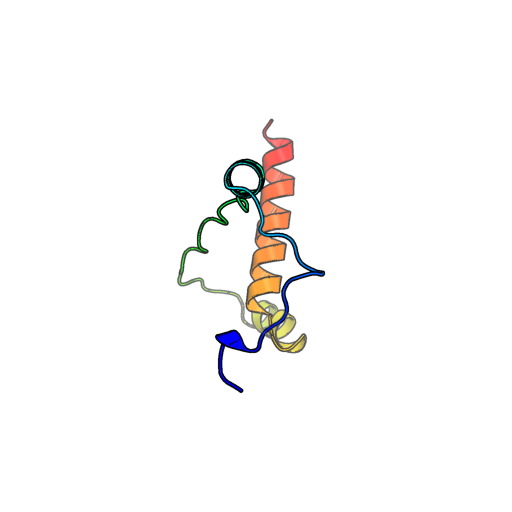TOM 543 N N . ASP A 1 70 ? -2.013 21.401 -4.892 1.00 59.69 70 ASP A N 1
ATOM 544 C CA . ASP A 1 70 ? -2.396 22.725 -4.371 1.00 59.69 70 ASP A CA 1
ATOM 545 C C . ASP A 1 70 ? -1.197 23.682 -4.180 1.00 59.69 70 ASP A C 1
ATOM 547 O O . ASP A 1 70 ? -1.345 24.869 -3.908 1.00 59.69 70 ASP A O 1
ATOM 551 N N . ARG A 1 71 ? 0.033 23.161 -4.302 1.00 57.28 71 ARG A N 1
ATOM 552 C CA . ARG A 1 71 ? 1.292 23.913 -4.141 1.00 57.28 71 ARG A CA 1
ATOM 553 C C . ARG A 1 71 ? 1.974 24.265 -5.469 1.00 57.28 71 ARG A C 1
ATOM 555 O O . ARG A 1 71 ? 3.130 24.695 -5.438 1.00 57.28 71 ARG A O 1
ATOM 562 N N . ARG A 1 72 ? 1.319 24.031 -6.609 1.00 48.56 72 ARG A N 1
ATOM 563 C CA . ARG A 1 72 ? 1.839 24.327 -7.952 1.00 48.56 72 ARG A CA 1
ATOM 564 C C . ARG A 1 72 ? 1.063 25.433 -8.640 1.00 48.56 72 ARG A C 1
ATOM 566 O O . ARG A 1 72 ? -0.158 25.516 -8.411 1.00 48.56 72 ARG A O 1
#

Radius of gyration: 21.87 Å; Cα contacts (8 Å, |Δi|>4): 7; chains: 1; bounding box: 28×57×50 Å

Foldseek 3Di:
DDPVPDDCVPPDDDDPVNCVVDPPDPDDDDDDDDDDDDPVLQVVLCVVPPCSVVVVVVVVVVVCVVVVVVVD

pLDDT: mean 88.1, std 10.72, range [48.56, 98.19]

Sequence (72 aa):
MPDEAIDYSDIPALSPAFWAAHRPARAEPKAQVTLRIDRDVLDYFKDGGAGYQTRINDVLRSFVAAHTSDRR

Mean predicted aligned error: 10.47 Å